Protein AF-A0A1Y0IIM7-F1 (afdb_monomer_lite)

Sequence (144 aa):
MKHLLRVPLPIYVLLLLAVLVTVSYFFMQTSASRALNEQLQDVLQKRELIEIANLALDDKTKDFLLHLPADVKVKSDLTTDQQGGLVVEGQEIIYLNTRIEDQTVHAYLIGERTTLWQRMIPDWKLFKLAIDHTVQLPDLLKDK

Secondary structure (DSSP, 8-state):
--------HHHHHHHHHHHHHHHHHHHHHHHHHHHHHHHHHHHHHH--HHHHHHHBSSHHHHHHHHTS-TT--EEGGGPPPPEEEEEETTEEEEEEEEEETTEEEEEEEEEE-SSHHHHHS--EEEEEEESS----TTTTTTT-

Organism: NCBI:txid1903704

Radius of gyration: 19.69 Å; chains: 1; bounding box: 38×30×73 Å

Foldseek 3Di:
DDPPPPDDPVVVVVVVVVVVVVVLLVVQQVLQLVQCQVQVVVCLQVVDLVVLVQQEPDPVSSVVSNPADNPKHWPSVAKDTWDDWDDDPQKIKIWIWTDTPHAIKIWIWIFGRPDPVCVSHTPTDTRHIYRDPPDDPVVSVVVD

pLDDT: mean 81.14, std 10.58, range [43.41, 92.31]

Structure (mmCIF, N/CA/C/O backbone):
data_AF-A0A1Y0IIM7-F1
#
_entry.id   AF-A0A1Y0IIM7-F1
#
loop_
_atom_site.group_PDB
_atom_site.id
_atom_site.type_symbol
_atom_site.label_atom_id
_atom_site.label_alt_id
_atom_site.label_comp_id
_atom_site.label_asym_id
_atom_site.label_entity_id
_atom_site.label_seq_id
_atom_site.pdbx_PDB_ins_code
_atom_site.Cartn_x
_atom_site.Cartn_y
_atom_site.Cartn_z
_atom_site.occupancy
_atom_site.B_iso_or_equiv
_atom_site.auth_seq_id
_atom_site.auth_comp_id
_atom_site.auth_asym_id
_atom_site.auth_atom_id
_atom_site.pdbx_PDB_model_num
ATOM 1 N N . MET A 1 1 ? 8.618 -12.736 -56.078 1.00 43.41 1 MET A N 1
ATOM 2 C CA . MET A 1 1 ? 9.836 -12.513 -55.266 1.00 43.41 1 MET A CA 1
ATOM 3 C C . MET A 1 1 ? 9.409 -11.887 -53.949 1.00 43.41 1 MET A C 1
ATOM 5 O O . MET A 1 1 ? 8.850 -10.800 -53.967 1.00 43.41 1 MET A O 1
ATOM 9 N N . LYS A 1 2 ? 9.554 -12.596 -52.823 1.00 47.66 2 LYS A N 1
ATOM 10 C CA . LYS A 1 2 ? 9.222 -12.045 -51.502 1.00 47.66 2 LYS A CA 1
ATOM 11 C C . LYS A 1 2 ? 10.364 -11.115 -51.096 1.00 47.66 2 LYS A C 1
ATOM 13 O O . LYS A 1 2 ? 11.435 -11.597 -50.739 1.00 47.66 2 LYS A O 1
ATOM 18 N N . HIS A 1 3 ? 10.158 -9.804 -51.196 1.00 50.66 3 HIS A N 1
ATOM 19 C CA . HIS A 1 3 ? 11.030 -8.833 -50.544 1.00 50.66 3 HIS A CA 1
ATOM 20 C C . HIS A 1 3 ? 10.870 -9.028 -49.034 1.00 50.66 3 HIS A C 1
ATOM 22 O O . HIS A 1 3 ? 9.966 -8.467 -48.422 1.00 50.66 3 HIS A O 1
ATOM 28 N N . LEU A 1 4 ? 11.700 -9.889 -48.436 1.00 58.66 4 LEU A N 1
ATOM 29 C CA . LEU A 1 4 ? 11.882 -9.874 -46.991 1.00 58.66 4 LEU A CA 1
ATOM 30 C C . LEU A 1 4 ? 12.422 -8.484 -46.652 1.00 58.66 4 LEU A C 1
ATOM 32 O O . LEU A 1 4 ? 13.564 -8.171 -46.993 1.00 58.66 4 LEU A O 1
ATOM 36 N N . LEU A 1 5 ? 11.596 -7.649 -46.020 1.00 60.38 5 LEU A N 1
ATOM 37 C CA . LEU A 1 5 ? 12.064 -6.440 -45.357 1.00 60.38 5 LEU A CA 1
ATOM 38 C C . LEU A 1 5 ? 13.175 -6.866 -44.387 1.00 60.38 5 LEU A C 1
ATOM 40 O O . LEU A 1 5 ? 12.905 -7.454 -43.341 1.00 60.38 5 LEU A O 1
ATOM 44 N N . ARG A 1 6 ? 14.436 -6.605 -44.745 1.00 70.75 6 ARG A N 1
ATOM 45 C CA . ARG A 1 6 ? 15.540 -6.662 -43.788 1.00 70.75 6 ARG A CA 1
ATOM 46 C C . ARG A 1 6 ? 15.345 -5.484 -42.853 1.00 70.75 6 ARG A C 1
ATOM 48 O O . ARG A 1 6 ? 15.703 -4.357 -43.180 1.00 70.75 6 ARG A O 1
ATOM 55 N N . VAL A 1 7 ? 14.725 -5.755 -41.715 1.00 70.38 7 VAL A N 1
ATOM 56 C CA . VAL A 1 7 ? 14.644 -4.799 -40.620 1.00 70.38 7 VAL A CA 1
ATOM 57 C C . VAL A 1 7 ? 16.086 -4.507 -40.179 1.00 70.38 7 VAL A C 1
ATOM 59 O O . VAL A 1 7 ? 16.833 -5.445 -39.893 1.00 70.38 7 VAL A O 1
ATOM 62 N N . PRO A 1 8 ? 16.548 -3.249 -40.203 1.00 78.19 8 PRO A N 1
ATOM 63 C CA . PRO A 1 8 ? 17.906 -2.925 -39.795 1.00 78.19 8 PRO A CA 1
ATOM 64 C C . PRO A 1 8 ? 18.116 -3.268 -38.312 1.00 78.19 8 PRO A C 1
ATOM 66 O O . PRO A 1 8 ? 17.234 -3.035 -37.488 1.00 78.19 8 PRO A O 1
ATOM 69 N N . LEU A 1 9 ? 19.303 -3.787 -37.972 1.00 79.25 9 LEU A N 1
ATOM 70 C CA . LEU A 1 9 ? 19.748 -4.084 -36.599 1.00 79.25 9 LEU A CA 1
ATOM 71 C C . LEU A 1 9 ? 19.315 -3.037 -35.544 1.00 79.25 9 LEU A C 1
ATOM 73 O O . LEU A 1 9 ? 18.804 -3.451 -34.504 1.00 79.25 9 LEU A O 1
ATOM 77 N N . PRO A 1 10 ? 19.425 -1.709 -35.782 1.00 84.88 10 PRO A N 1
ATOM 78 C CA . PRO A 1 10 ? 18.950 -0.702 -34.829 1.00 84.88 10 PRO A CA 1
ATOM 79 C C . PRO A 1 10 ? 17.460 -0.804 -34.476 1.00 84.88 10 PRO A C 1
ATOM 81 O O . PRO A 1 10 ? 17.097 -0.517 -33.341 1.00 84.88 10 PRO A O 1
ATOM 84 N N . ILE A 1 11 ? 16.591 -1.252 -35.389 1.00 85.69 11 ILE A N 1
ATOM 85 C CA . ILE A 1 11 ? 15.164 -1.440 -35.082 1.00 85.69 11 ILE A CA 1
ATOM 86 C C . ILE A 1 11 ? 14.971 -2.617 -34.122 1.00 85.69 11 ILE A C 1
ATOM 88 O O . ILE A 1 11 ? 14.178 -2.508 -33.193 1.00 85.69 11 ILE A O 1
ATOM 92 N N . TYR A 1 12 ? 15.726 -3.708 -34.274 1.00 85.88 12 TYR A N 1
ATOM 93 C CA . TYR A 1 12 ? 15.684 -4.813 -33.309 1.00 85.88 12 TYR A CA 1
ATOM 94 C C . TYR A 1 12 ? 16.154 -4.380 -31.916 1.00 85.88 12 TYR A C 1
ATOM 96 O O . TYR A 1 12 ? 15.545 -4.768 -30.923 1.00 85.88 12 TYR A O 1
ATOM 104 N N . VAL A 1 13 ? 17.191 -3.540 -31.838 1.00 88.12 13 VAL A N 1
ATOM 105 C CA . VAL A 1 13 ? 17.674 -2.981 -30.565 1.00 88.12 13 VAL A CA 1
ATOM 106 C C . VAL A 1 13 ? 16.616 -2.080 -29.921 1.00 88.12 13 VAL A C 1
ATOM 108 O O . VAL A 1 13 ? 16.350 -2.214 -28.731 1.00 88.12 13 VAL A O 1
ATOM 111 N N . LEU A 1 14 ? 15.965 -1.208 -30.696 1.00 90.69 14 LEU A N 1
ATOM 112 C CA . LEU A 1 14 ? 14.885 -0.352 -30.192 1.00 90.69 14 LEU A CA 1
ATOM 113 C C . LEU A 1 14 ? 13.677 -1.161 -29.707 1.00 90.69 14 LEU A C 1
ATOM 115 O O . LEU A 1 14 ? 13.134 -0.861 -28.647 1.00 90.69 14 LEU A O 1
ATOM 119 N N . LEU A 1 15 ? 13.282 -2.205 -30.440 1.00 90.38 15 LEU A N 1
ATOM 120 C CA . LEU A 1 15 ? 12.202 -3.102 -30.023 1.00 90.38 15 LEU A CA 1
ATOM 121 C C . LEU A 1 15 ? 12.552 -3.832 -28.723 1.00 90.38 15 LEU A C 1
ATOM 123 O O . LEU A 1 15 ? 11.719 -3.902 -27.825 1.00 90.38 15 LEU A O 1
ATOM 127 N N . LEU A 1 16 ? 13.788 -4.321 -28.588 1.00 90.69 16 LEU A N 1
ATOM 128 C CA . LEU A 1 16 ? 14.259 -4.952 -27.356 1.00 90.69 16 LEU A CA 1
ATOM 129 C C . LEU A 1 16 ? 14.199 -3.977 -26.169 1.00 90.69 16 LEU A C 1
ATOM 131 O O . LEU A 1 16 ? 13.697 -4.333 -25.107 1.00 90.69 16 LEU A O 1
ATOM 135 N N . LEU A 1 17 ? 14.663 -2.738 -26.353 1.00 91.31 17 LEU A N 1
ATOM 136 C CA . LEU A 1 17 ? 14.606 -1.705 -25.315 1.00 91.31 17 LEU A CA 1
ATOM 137 C C . LEU A 1 17 ? 13.164 -1.365 -24.928 1.00 91.31 17 LEU A C 1
ATOM 139 O O . LEU A 1 17 ? 12.862 -1.277 -23.741 1.00 91.31 17 LEU A O 1
ATOM 143 N N . ALA A 1 18 ? 12.262 -1.234 -25.902 1.00 90.06 18 ALA A N 1
ATOM 144 C CA . ALA A 1 18 ? 10.848 -0.989 -25.634 1.00 90.06 18 ALA A CA 1
ATOM 145 C C . ALA A 1 18 ? 10.219 -2.132 -24.817 1.00 90.06 18 ALA A C 1
ATOM 147 O O . ALA A 1 18 ? 9.492 -1.877 -23.853 1.00 90.06 18 ALA A O 1
ATOM 148 N N . VAL A 1 19 ? 10.549 -3.387 -25.145 1.00 90.88 19 VAL A N 1
ATOM 149 C CA . VAL A 1 19 ? 10.107 -4.559 -24.375 1.00 90.88 19 VAL A CA 1
ATOM 150 C C . VAL A 1 19 ? 10.661 -4.513 -22.949 1.00 90.88 19 VAL A C 1
ATOM 152 O O . VAL A 1 19 ? 9.899 -4.694 -22.005 1.00 90.88 19 VAL A O 1
ATOM 155 N N . LEU A 1 20 ? 11.948 -4.208 -22.765 1.00 89.25 20 LEU A N 1
ATOM 156 C CA . LEU A 1 20 ? 12.569 -4.123 -21.438 1.00 89.25 20 LEU A CA 1
ATOM 157 C C . LEU A 1 20 ? 11.958 -3.021 -20.564 1.00 89.25 20 LEU A C 1
ATOM 159 O O . LEU A 1 20 ? 11.708 -3.258 -19.382 1.00 89.25 20 LEU A O 1
ATOM 163 N N . VAL A 1 21 ? 11.678 -1.844 -21.132 1.00 85.50 21 VAL A N 1
ATOM 164 C CA . VAL A 1 21 ? 11.000 -0.745 -20.423 1.00 85.50 21 VAL A CA 1
ATOM 165 C C . VAL A 1 21 ? 9.589 -1.166 -20.017 1.00 85.50 21 VAL A C 1
ATOM 167 O O . VAL A 1 21 ? 9.208 -0.987 -18.863 1.00 85.50 21 VAL A O 1
ATOM 170 N N . THR A 1 22 ? 8.843 -1.791 -20.932 1.00 84.06 22 THR A N 1
ATOM 171 C CA . THR A 1 22 ? 7.477 -2.266 -20.661 1.00 84.06 22 THR A CA 1
ATOM 172 C C . THR A 1 22 ? 7.463 -3.310 -19.544 1.00 84.06 22 THR A C 1
ATOM 174 O O . THR A 1 22 ? 6.697 -3.185 -18.594 1.00 84.06 22 THR A O 1
ATOM 177 N N . VAL A 1 23 ? 8.343 -4.313 -19.608 1.00 85.38 23 VAL A N 1
ATOM 178 C CA . VAL A 1 23 ? 8.444 -5.362 -18.580 1.00 85.38 23 VAL A CA 1
ATOM 179 C C . VAL A 1 23 ? 8.843 -4.775 -17.228 1.00 85.38 23 VAL A C 1
ATOM 181 O O . VAL A 1 23 ? 8.244 -5.127 -16.216 1.00 85.38 23 VAL A O 1
ATOM 184 N N . SER A 1 24 ? 9.813 -3.857 -17.205 1.00 78.75 24 SER A N 1
ATOM 185 C CA . SER A 1 24 ? 10.241 -3.186 -15.971 1.00 78.75 24 SER A CA 1
ATOM 186 C C . SER A 1 24 ? 9.098 -2.398 -15.332 1.00 78.75 24 SER A C 1
ATOM 188 O O . SER A 1 24 ? 8.881 -2.502 -14.128 1.00 78.75 24 SER A O 1
ATOM 190 N N . TYR A 1 25 ? 8.329 -1.665 -16.142 1.00 76.56 25 TYR A N 1
ATOM 191 C CA . TYR A 1 25 ? 7.163 -0.916 -15.678 1.00 76.56 25 TYR A CA 1
ATOM 192 C C . TYR A 1 25 ? 6.105 -1.839 -15.055 1.00 76.56 25 TYR A C 1
ATOM 194 O O . TYR A 1 25 ? 5.710 -1.635 -13.908 1.00 76.56 25 TYR A O 1
ATOM 202 N N . PHE A 1 26 ? 5.724 -2.915 -15.756 1.00 77.94 26 PHE A N 1
ATOM 203 C CA . PHE A 1 26 ? 4.782 -3.909 -15.230 1.00 77.94 26 PHE A CA 1
ATOM 204 C C . PHE A 1 26 ? 5.288 -4.569 -13.940 1.00 77.94 26 PHE A C 1
ATOM 206 O O . PHE A 1 26 ? 4.521 -4.778 -13.000 1.00 77.94 26 PHE A O 1
ATOM 213 N N . PHE A 1 27 ? 6.582 -4.884 -13.859 1.00 78.06 27 PHE A N 1
ATOM 214 C CA . PHE A 1 27 ? 7.164 -5.480 -12.658 1.00 78.06 27 PHE A CA 1
ATOM 215 C C . PHE A 1 27 ? 7.073 -4.538 -11.447 1.00 78.06 27 PHE A C 1
ATOM 217 O O . PHE A 1 27 ? 6.652 -4.960 -10.372 1.00 78.06 27 PHE A O 1
ATOM 224 N N . MET A 1 28 ? 7.398 -3.253 -11.619 1.00 71.50 28 MET A N 1
ATOM 225 C CA . MET A 1 28 ? 7.290 -2.259 -10.541 1.00 71.50 28 MET A CA 1
ATOM 226 C C . MET A 1 28 ? 5.838 -2.042 -10.091 1.00 71.50 28 MET A C 1
ATOM 228 O O . MET A 1 28 ? 5.561 -1.945 -8.899 1.00 71.50 28 MET A O 1
ATOM 232 N N . GLN A 1 29 ? 4.897 -2.013 -11.032 1.00 71.12 29 GLN A N 1
ATOM 233 C CA . GLN A 1 29 ? 3.478 -1.820 -10.734 1.00 71.12 29 GLN A CA 1
ATOM 234 C C . GLN A 1 29 ? 2.869 -3.015 -9.983 1.00 71.12 29 GLN A C 1
ATOM 236 O O . GLN A 1 29 ? 2.094 -2.854 -9.033 1.00 71.12 29 GLN A O 1
ATOM 241 N N . THR A 1 30 ? 3.243 -4.231 -10.386 1.00 77.75 30 THR A N 1
ATOM 242 C CA . THR A 1 30 ? 2.782 -5.453 -9.717 1.00 77.75 30 THR A CA 1
ATOM 243 C C . THR A 1 30 ? 3.394 -5.628 -8.331 1.00 77.75 30 THR A C 1
ATOM 245 O O . THR A 1 30 ? 2.712 -6.158 -7.454 1.00 77.75 30 THR A O 1
ATOM 248 N N . SER A 1 31 ? 4.624 -5.154 -8.086 1.00 84.25 31 SER A N 1
ATOM 249 C CA . SER A 1 31 ? 5.256 -5.275 -6.765 1.00 84.25 31 SER A CA 1
ATOM 250 C C . SER A 1 31 ? 4.540 -4.445 -5.698 1.00 84.25 31 SER A C 1
ATOM 252 O O . SER A 1 31 ? 4.256 -4.968 -4.622 1.00 84.25 31 SER A O 1
ATOM 254 N N . ALA A 1 32 ? 4.171 -3.199 -6.008 1.00 85.06 32 ALA A N 1
ATOM 255 C CA . ALA A 1 32 ? 3.422 -2.327 -5.103 1.00 85.06 32 ALA A CA 1
ATOM 256 C C . ALA A 1 32 ? 2.038 -2.898 -4.769 1.00 85.06 32 ALA A C 1
ATOM 258 O O . ALA A 1 32 ? 1.674 -3.032 -3.602 1.00 85.06 32 ALA A O 1
ATOM 259 N N . SER A 1 33 ? 1.292 -3.304 -5.799 1.00 86.56 33 SER A N 1
ATOM 260 C CA . SER A 1 33 ? -0.047 -3.880 -5.632 1.00 86.56 33 SER A CA 1
ATOM 261 C C . SER A 1 33 ? -0.005 -5.172 -4.816 1.00 86.56 33 SER A C 1
ATOM 263 O O . SER A 1 33 ? -0.838 -5.392 -3.940 1.00 86.56 33 SER A O 1
ATOM 265 N N . ARG A 1 34 ? 0.993 -6.027 -5.067 1.00 86.62 34 ARG A N 1
ATOM 266 C CA . ARG A 1 34 ? 1.201 -7.259 -4.305 1.00 86.62 34 ARG A CA 1
ATOM 267 C C . ARG A 1 34 ? 1.525 -6.972 -2.841 1.00 86.62 34 ARG A C 1
ATOM 269 O O . ARG A 1 34 ? 0.881 -7.553 -1.974 1.00 86.62 34 ARG A O 1
ATOM 276 N N . ALA A 1 35 ? 2.464 -6.064 -2.581 1.00 89.81 35 ALA A N 1
ATOM 277 C CA . ALA A 1 35 ? 2.854 -5.680 -1.229 1.00 89.81 35 ALA A CA 1
ATOM 278 C C . ALA A 1 35 ? 1.675 -5.098 -0.436 1.00 89.81 35 ALA A C 1
ATOM 280 O O . ALA A 1 35 ? 1.476 -5.483 0.715 1.00 89.81 35 ALA A O 1
ATOM 281 N N . LEU A 1 36 ? 0.860 -4.238 -1.064 1.00 90.62 36 LEU A N 1
ATOM 282 C CA . LEU A 1 36 ? -0.378 -3.726 -0.475 1.00 90.62 36 LEU A CA 1
ATOM 283 C C . LEU A 1 36 ? -1.312 -4.865 -0.073 1.00 90.62 36 LEU A C 1
ATOM 285 O O . LEU A 1 36 ? -1.748 -4.917 1.071 1.00 90.62 36 LEU A O 1
ATOM 289 N N . ASN A 1 37 ? -1.616 -5.772 -1.001 1.00 88.56 37 ASN A N 1
ATOM 290 C CA . ASN A 1 37 ? -2.578 -6.843 -0.755 1.00 88.56 37 ASN A CA 1
ATOM 291 C C . ASN A 1 37 ? -2.101 -7.799 0.345 1.00 88.56 37 ASN A C 1
ATOM 293 O O . ASN A 1 37 ? -2.892 -8.166 1.207 1.00 88.56 37 ASN A O 1
ATOM 297 N N . GLU A 1 38 ? -0.823 -8.187 0.332 1.00 89.25 38 GLU A N 1
ATOM 298 C CA . GLU A 1 38 ? -0.245 -9.077 1.345 1.00 89.25 38 GLU A CA 1
ATOM 299 C C . GLU A 1 38 ? -0.273 -8.427 2.739 1.00 89.25 38 GLU A C 1
ATOM 301 O O . GLU A 1 38 ? -0.769 -9.037 3.684 1.00 89.25 38 GLU A O 1
ATOM 306 N N . GLN A 1 39 ? 0.177 -7.173 2.863 1.00 92.31 39 GLN A N 1
ATOM 307 C CA . GLN A 1 39 ? 0.215 -6.466 4.151 1.00 92.31 39 GLN A CA 1
ATOM 308 C C . GLN A 1 39 ? -1.179 -6.123 4.671 1.00 92.31 39 GLN A C 1
ATOM 310 O O . GLN A 1 39 ? -1.468 -6.322 5.845 1.00 92.31 39 GLN A O 1
ATOM 315 N N . LEU A 1 40 ? -2.069 -5.642 3.804 1.00 90.12 40 LEU A N 1
ATOM 316 C CA . LEU A 1 40 ? -3.434 -5.311 4.197 1.00 90.12 40 LEU A CA 1
ATOM 317 C C . LEU A 1 40 ? -4.201 -6.563 4.633 1.00 90.12 40 LEU A C 1
ATOM 319 O O . LEU A 1 40 ? -4.915 -6.528 5.630 1.00 90.12 40 LEU A O 1
ATOM 323 N N . GLN A 1 41 ? -4.032 -7.684 3.927 1.00 89.44 41 GLN A N 1
ATOM 324 C CA . GLN A 1 41 ? -4.657 -8.943 4.321 1.00 89.44 41 GLN A CA 1
ATOM 325 C C . GLN A 1 41 ? -4.122 -9.443 5.672 1.00 89.44 41 GLN A C 1
ATOM 327 O O . GLN A 1 41 ? -4.919 -9.918 6.479 1.00 89.44 41 GLN A O 1
ATOM 332 N N . ASP A 1 42 ? -2.818 -9.313 5.932 1.00 90.06 42 ASP A N 1
ATOM 333 C CA . ASP A 1 42 ? -2.193 -9.681 7.211 1.00 90.06 42 ASP A CA 1
ATOM 334 C C . ASP A 1 42 ? -2.743 -8.840 8.378 1.00 90.06 42 ASP A C 1
ATOM 336 O O . ASP A 1 42 ? -3.218 -9.396 9.369 1.00 90.06 42 ASP A O 1
ATOM 340 N N . VAL A 1 43 ? -2.806 -7.513 8.219 1.00 89.50 43 VAL A N 1
ATOM 341 C CA . VAL A 1 43 ? -3.380 -6.582 9.213 1.00 89.50 43 VAL A CA 1
ATOM 342 C C . VAL A 1 43 ? -4.839 -6.930 9.521 1.00 89.50 43 VAL A C 1
ATOM 344 O O . VAL A 1 43 ? -5.243 -7.019 10.684 1.00 89.50 43 VAL A O 1
ATOM 347 N N . LEU A 1 44 ? -5.649 -7.153 8.481 1.00 87.19 44 LEU A N 1
ATOM 348 C CA . LEU A 1 44 ? -7.072 -7.475 8.632 1.00 87.19 44 LEU A CA 1
ATOM 349 C C . LEU A 1 44 ? -7.307 -8.852 9.266 1.00 87.19 44 LEU A C 1
ATOM 351 O O . LEU A 1 44 ? -8.331 -9.051 9.923 1.00 87.19 44 LEU A O 1
ATOM 355 N N . GLN A 1 45 ? -6.378 -9.796 9.087 1.00 87.06 45 GLN A N 1
ATOM 356 C CA . GLN A 1 45 ? -6.432 -11.113 9.724 1.00 87.06 45 GLN A CA 1
ATOM 357 C C . GLN A 1 45 ? -6.000 -11.062 11.190 1.00 87.06 45 GLN A C 1
ATOM 359 O O . GLN A 1 45 ? -6.663 -11.663 12.035 1.00 87.06 45 GLN A O 1
ATOM 364 N N . LYS A 1 46 ? -4.923 -10.334 11.506 1.00 86.50 46 LYS A N 1
ATOM 365 C CA . LYS A 1 46 ? -4.413 -10.189 12.877 1.00 86.50 46 LYS A CA 1
ATOM 366 C C . LYS A 1 46 ? -5.327 -9.348 13.764 1.00 86.50 46 LYS A C 1
ATOM 368 O O . LYS A 1 46 ? -5.431 -9.622 14.957 1.00 86.50 46 LYS A O 1
ATOM 373 N N . ARG A 1 47 ? -6.017 -8.355 13.187 1.00 80.88 47 ARG A N 1
ATOM 374 C CA . ARG A 1 47 ? -6.951 -7.447 13.886 1.00 80.88 47 ARG A CA 1
ATOM 375 C C . ARG A 1 47 ? -6.342 -6.757 15.104 1.00 80.88 47 ARG A C 1
ATOM 377 O O . ARG A 1 47 ? -7.030 -6.492 16.093 1.00 80.88 47 ARG A O 1
ATOM 384 N N . GLU A 1 48 ? -5.055 -6.444 15.044 1.00 86.25 48 GLU A N 1
ATOM 385 C CA . GLU A 1 48 ? -4.401 -5.716 16.120 1.00 86.25 48 GLU A CA 1
ATOM 386 C C . GLU A 1 48 ? -4.889 -4.262 16.131 1.00 86.25 48 GLU A C 1
ATOM 388 O O . GLU A 1 48 ? -4.645 -3.488 15.207 1.00 86.25 48 GLU A O 1
ATOM 393 N N . LEU A 1 49 ? -5.591 -3.878 17.204 1.00 84.12 49 LEU A N 1
ATOM 394 C CA . LEU A 1 49 ? -6.179 -2.542 17.379 1.00 84.12 49 LEU A CA 1
ATOM 395 C C . LEU A 1 49 ? -5.161 -1.413 17.184 1.00 84.12 49 LEU A C 1
ATOM 397 O O . LEU A 1 49 ? -5.491 -0.379 16.609 1.00 84.12 49 LEU A O 1
ATOM 401 N N . ILE A 1 50 ? -3.935 -1.612 17.675 1.00 87.12 50 ILE A N 1
ATOM 402 C CA . ILE A 1 50 ? -2.848 -0.633 17.574 1.00 87.12 50 ILE A CA 1
ATOM 403 C C . ILE A 1 50 ? -2.392 -0.498 16.120 1.00 87.12 50 ILE A C 1
ATOM 405 O O . ILE A 1 50 ? -2.209 0.615 15.639 1.00 87.12 50 ILE A O 1
ATOM 409 N N . GLU A 1 51 ? -2.248 -1.614 15.407 1.00 86.44 51 GLU A N 1
ATOM 410 C CA . GLU A 1 51 ? -1.823 -1.620 14.009 1.00 86.44 51 GLU A CA 1
ATOM 411 C C . GLU A 1 51 ? -2.872 -0.953 13.110 1.00 86.44 51 GLU A C 1
ATOM 413 O O . GLU A 1 51 ? -2.544 -0.057 12.335 1.00 86.44 51 GLU A O 1
ATOM 418 N N . ILE A 1 52 ? -4.154 -1.284 13.301 1.00 88.00 52 ILE A N 1
ATOM 419 C CA . ILE A 1 52 ? -5.266 -0.641 12.586 1.00 88.00 52 ILE A CA 1
ATOM 420 C C . ILE A 1 52 ? -5.330 0.860 12.896 1.00 88.00 52 ILE A C 1
ATOM 422 O O . ILE A 1 52 ? -5.501 1.662 11.981 1.00 88.00 52 ILE A O 1
ATOM 426 N N . ALA A 1 53 ? -5.166 1.259 14.162 1.00 85.81 53 ALA A N 1
ATOM 427 C CA . ALA A 1 53 ? -5.167 2.670 14.545 1.00 85.81 53 ALA A CA 1
ATOM 428 C C . ALA A 1 53 ? -3.977 3.442 13.953 1.00 85.81 53 ALA A C 1
ATOM 430 O O . ALA A 1 53 ? -4.135 4.597 13.574 1.00 85.81 53 ALA A O 1
ATOM 431 N N . ASN A 1 54 ? -2.807 2.809 13.844 1.00 88.19 54 ASN A N 1
ATOM 432 C CA . ASN A 1 54 ? -1.626 3.421 13.240 1.00 88.19 54 ASN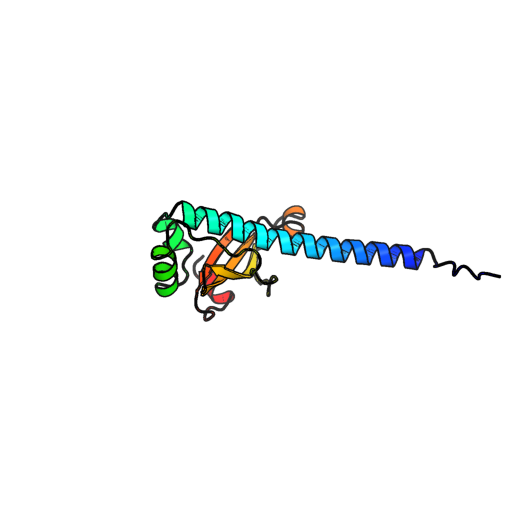 A CA 1
ATOM 433 C C . ASN A 1 54 ? -1.759 3.562 11.721 1.00 88.19 54 ASN A C 1
ATOM 435 O O . ASN A 1 54 ? -1.250 4.532 11.158 1.00 88.19 54 ASN A O 1
ATOM 439 N N . LEU A 1 55 ? -2.428 2.617 11.060 1.00 90.69 55 LEU A N 1
ATOM 440 C CA . LEU A 1 55 ? -2.647 2.641 9.615 1.00 90.69 55 LEU A CA 1
ATOM 441 C C . LEU A 1 55 ? -3.798 3.559 9.209 1.00 90.69 55 LEU A C 1
ATOM 443 O O . LEU A 1 55 ? -3.731 4.184 8.154 1.00 90.69 55 LEU A O 1
ATOM 447 N N . ALA A 1 56 ? -4.844 3.663 10.022 1.00 89.94 56 ALA A N 1
ATOM 448 C CA . ALA A 1 56 ? -5.953 4.559 9.748 1.00 89.94 56 ALA A CA 1
ATOM 449 C C . ALA A 1 56 ? -5.499 6.024 9.780 1.00 89.94 56 ALA A C 1
ATOM 451 O O . ALA A 1 56 ? -4.777 6.467 10.674 1.00 89.94 56 ALA A O 1
ATOM 452 N N . LEU A 1 57 ? -5.924 6.775 8.771 1.00 88.50 57 LEU A N 1
ATOM 453 C CA . LEU A 1 57 ? -5.604 8.189 8.636 1.00 88.50 57 LEU A CA 1
ATOM 454 C C . LEU A 1 57 ? -6.588 9.087 9.399 1.00 88.50 57 LEU A C 1
ATOM 456 O O . LEU A 1 57 ? -6.225 10.170 9.846 1.00 88.50 57 LEU A O 1
ATOM 460 N N . ASP A 1 58 ? -7.818 8.616 9.575 1.00 87.00 58 ASP A N 1
ATOM 461 C CA . ASP A 1 58 ? -8.884 9.290 10.304 1.00 87.00 58 ASP A CA 1
ATOM 462 C C . ASP A 1 58 ? -9.730 8.276 11.094 1.00 87.00 58 ASP A C 1
ATOM 464 O O . ASP A 1 58 ? -9.682 7.062 10.853 1.00 87.00 58 ASP A O 1
ATOM 468 N N . ASP A 1 59 ? -10.520 8.775 12.049 1.00 87.56 59 ASP A N 1
ATOM 469 C CA . ASP A 1 59 ? -11.387 7.939 12.889 1.00 87.56 59 ASP A CA 1
ATOM 470 C C . ASP A 1 59 ? -12.423 7.168 12.062 1.00 87.56 59 ASP A C 1
ATOM 472 O O . ASP A 1 59 ? -12.746 6.026 12.375 1.00 87.56 59 ASP A O 1
ATOM 476 N N . LYS A 1 60 ? -12.894 7.747 10.953 1.00 88.81 60 LYS A N 1
ATOM 477 C CA . LYS A 1 60 ? -13.877 7.119 10.061 1.00 88.81 60 LYS A CA 1
ATOM 478 C C . LYS A 1 60 ? -13.299 5.856 9.407 1.00 88.81 60 LYS A C 1
ATOM 480 O O . LYS A 1 60 ? -13.969 4.829 9.314 1.00 88.81 60 LYS A O 1
ATOM 485 N N . THR A 1 61 ? -12.044 5.923 8.978 1.00 90.25 61 THR A N 1
ATOM 486 C CA . THR A 1 61 ? -11.292 4.813 8.393 1.00 90.25 61 THR A CA 1
ATOM 487 C C . THR A 1 61 ? -10.973 3.771 9.447 1.00 90.25 61 THR A C 1
ATOM 489 O O . THR A 1 61 ? -11.134 2.579 9.197 1.00 90.25 61 THR A O 1
ATOM 492 N N . LYS A 1 62 ? -10.568 4.207 10.641 1.00 90.25 62 LYS A N 1
ATOM 493 C CA . LYS A 1 62 ? -10.334 3.314 11.775 1.00 90.25 62 LYS A CA 1
ATOM 494 C C . LYS A 1 62 ? -11.593 2.520 12.113 1.00 90.25 62 LYS A C 1
ATOM 496 O O . LYS A 1 62 ? -11.537 1.295 12.172 1.00 90.25 62 LYS A O 1
ATOM 501 N N . ASP A 1 63 ? -12.724 3.200 12.274 1.00 90.88 63 ASP A N 1
ATOM 502 C CA . ASP A 1 63 ? -14.004 2.568 12.576 1.00 90.88 63 ASP A CA 1
ATOM 503 C C . ASP A 1 63 ? -14.416 1.603 11.467 1.00 90.88 63 ASP A C 1
ATOM 505 O O . ASP A 1 63 ? -14.805 0.474 11.763 1.00 90.88 63 ASP A O 1
ATOM 509 N N . PHE A 1 64 ? -14.264 1.993 10.199 1.00 90.69 64 PHE A N 1
ATOM 510 C CA . PHE A 1 64 ? -14.504 1.098 9.071 1.00 90.69 64 PHE A CA 1
ATOM 511 C C . PHE A 1 64 ? -13.668 -0.185 9.178 1.00 90.69 64 PHE A C 1
ATOM 513 O O . PHE A 1 64 ? -14.238 -1.273 9.157 1.00 90.69 64 PHE A O 1
ATOM 520 N N . LEU A 1 65 ? -12.347 -0.072 9.360 1.00 89.56 65 LEU A N 1
ATOM 521 C CA . LEU A 1 65 ? -11.435 -1.218 9.437 1.00 89.56 65 LEU A CA 1
ATOM 522 C C . LEU A 1 65 ? -11.739 -2.139 10.630 1.00 89.56 65 LEU A C 1
ATOM 524 O O . LEU A 1 65 ? -11.649 -3.360 10.502 1.00 89.56 65 LEU A O 1
ATOM 528 N N . LEU A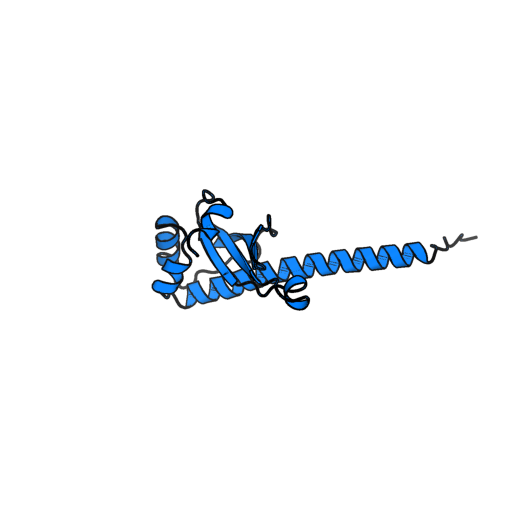 1 66 ? -12.134 -1.575 11.776 1.00 89.50 66 LEU A N 1
ATOM 529 C CA . LEU A 1 66 ? -12.474 -2.343 12.979 1.00 89.50 66 LEU A CA 1
ATOM 530 C C . LEU A 1 66 ? -13.796 -3.111 12.854 1.00 89.50 66 LEU A C 1
ATOM 532 O O . LEU A 1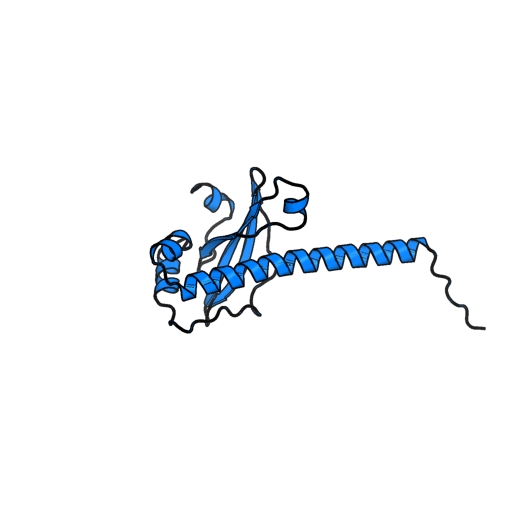 66 ? -13.927 -4.190 13.433 1.00 89.50 66 LEU A O 1
ATOM 536 N N . HIS A 1 67 ? -14.755 -2.586 12.089 1.00 89.50 67 HIS A N 1
ATOM 537 C CA . HIS A 1 67 ? -16.069 -3.206 11.894 1.00 89.50 67 HIS A CA 1
ATOM 538 C C . HIS A 1 67 ? -16.126 -4.182 10.711 1.00 89.50 67 HIS A C 1
ATOM 540 O O . HIS A 1 67 ? -17.176 -4.778 10.464 1.00 89.50 67 HIS A O 1
ATOM 546 N N . LEU A 1 68 ? -15.020 -4.387 9.988 1.00 87.19 68 LEU A N 1
ATOM 547 C CA . LEU A 1 68 ? -14.968 -5.379 8.915 1.00 87.19 68 LEU A CA 1
ATOM 548 C C . LEU A 1 68 ? -15.217 -6.796 9.456 1.00 87.19 68 LEU A C 1
ATOM 550 O O . LEU A 1 68 ? -14.727 -7.130 10.541 1.00 87.19 68 LEU A O 1
ATOM 554 N N . PRO A 1 69 ? -15.906 -7.669 8.705 1.00 84.44 69 PRO A N 1
ATOM 555 C CA . PRO A 1 69 ? -16.146 -9.053 9.106 1.00 84.44 69 PRO A CA 1
ATOM 556 C C . PRO A 1 69 ? -14.850 -9.883 9.082 1.00 84.44 69 PRO A C 1
ATOM 558 O O . PRO A 1 69 ? -13.914 -9.574 8.345 1.00 84.44 69 PRO A O 1
ATOM 561 N N . ALA A 1 70 ? -14.754 -10.915 9.929 1.00 77.06 70 ALA A N 1
ATOM 562 C CA . ALA A 1 70 ? -13.526 -11.704 10.134 1.00 77.06 70 ALA A CA 1
ATOM 563 C C . ALA A 1 70 ? -13.010 -12.408 8.867 1.00 77.06 70 ALA A C 1
ATOM 565 O O . ALA A 1 70 ? -11.817 -12.673 8.754 1.00 77.06 70 ALA A O 1
ATOM 566 N N . ASP A 1 71 ? -13.900 -12.679 7.919 1.00 81.50 71 ASP A N 1
ATOM 567 C CA . ASP A 1 71 ? -13.646 -13.329 6.638 1.00 81.50 71 ASP A CA 1
ATOM 568 C C . ASP A 1 71 ? -13.437 -12.345 5.476 1.00 81.50 71 ASP A C 1
ATOM 570 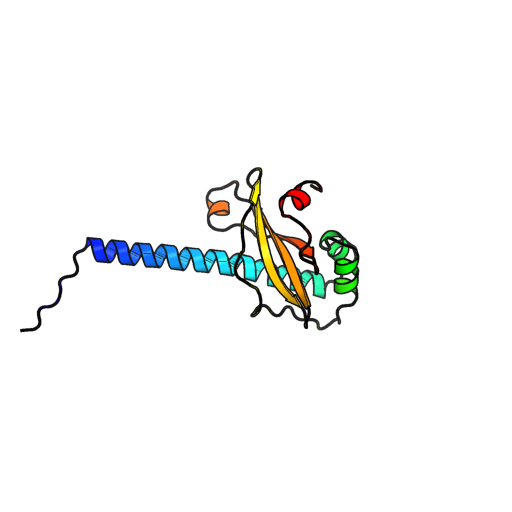O O . ASP A 1 71 ? -13.395 -12.770 4.317 1.00 81.50 71 ASP A O 1
ATOM 574 N N . VAL A 1 72 ? -13.262 -11.052 5.777 1.00 83.00 72 VAL A N 1
ATOM 575 C CA . VAL A 1 72 ? -13.041 -10.015 4.768 1.00 83.00 72 VAL A CA 1
ATOM 576 C C . VAL A 1 72 ? -11.849 -10.347 3.869 1.00 83.00 72 VAL A C 1
ATOM 578 O O . VAL A 1 72 ? -10.758 -10.723 4.319 1.00 83.00 72 VAL A O 1
ATOM 581 N N . LYS A 1 73 ? -12.062 -10.168 2.566 1.00 78.69 73 LYS A N 1
ATOM 582 C CA . LYS A 1 73 ? -11.021 -10.306 1.548 1.00 78.69 73 LYS A CA 1
ATOM 583 C C . LYS A 1 73 ? -10.764 -8.972 0.875 1.00 78.69 73 LYS A C 1
ATOM 585 O O . LYS A 1 73 ? -11.692 -8.272 0.470 1.00 78.69 73 LYS A O 1
ATOM 590 N N . VAL A 1 74 ? -9.486 -8.659 0.701 1.00 81.19 74 VAL A N 1
ATOM 591 C CA . VAL A 1 74 ? -9.065 -7.563 -0.172 1.00 81.19 74 VAL A CA 1
ATOM 592 C C . VAL A 1 74 ? -9.297 -8.000 -1.620 1.00 81.19 74 VAL A C 1
ATOM 594 O O . VAL A 1 74 ? -8.786 -9.039 -2.045 1.00 81.19 74 VAL A O 1
ATOM 597 N N . LYS A 1 75 ? -10.080 -7.231 -2.387 1.00 80.81 75 LYS A N 1
ATOM 598 C CA . LYS A 1 75 ? -10.322 -7.487 -3.816 1.00 80.81 75 LYS A CA 1
ATOM 599 C C . LYS A 1 75 ? -9.127 -6.975 -4.619 1.00 80.81 75 LYS A C 1
ATOM 601 O O . LYS A 1 75 ? -9.138 -5.872 -5.163 1.00 80.81 75 LYS A O 1
ATOM 606 N N . SER A 1 76 ? -8.063 -7.774 -4.613 1.00 70.56 76 SER A N 1
ATOM 607 C CA . SER A 1 76 ? -6.760 -7.471 -5.215 1.00 70.56 76 SER A CA 1
ATOM 608 C C . SER A 1 76 ? -6.815 -7.190 -6.719 1.00 70.56 76 SER A C 1
ATOM 610 O O . SER A 1 76 ? -5.958 -6.481 -7.241 1.00 70.56 76 SER A O 1
ATOM 612 N N . ASP A 1 77 ? -7.831 -7.716 -7.400 1.00 67.81 77 ASP A N 1
ATOM 613 C CA . ASP A 1 77 ? -8.163 -7.497 -8.808 1.00 67.81 77 ASP A CA 1
ATOM 614 C C . ASP A 1 77 ? -8.737 -6.100 -9.098 1.00 67.81 77 ASP A C 1
ATOM 616 O O . ASP A 1 77 ? -8.796 -5.686 -10.254 1.00 67.81 77 ASP A O 1
ATOM 620 N N . LEU A 1 78 ? -9.128 -5.361 -8.057 1.00 74.00 78 LEU A N 1
ATOM 621 C CA . LEU A 1 78 ? -9.652 -3.996 -8.140 1.00 74.00 78 LEU A CA 1
ATOM 622 C C . LEU A 1 78 ? -8.675 -2.955 -7.581 1.00 74.00 78 LEU A C 1
ATOM 624 O O . LEU A 1 78 ? -9.062 -1.803 -7.365 1.00 74.00 78 LEU A O 1
ATOM 628 N N . THR A 1 79 ? -7.418 -3.343 -7.350 1.00 77.75 79 THR A N 1
ATOM 629 C CA . THR A 1 79 ? -6.365 -2.398 -6.987 1.00 77.75 79 THR A CA 1
ATOM 630 C C . THR A 1 79 ? -5.942 -1.605 -8.225 1.00 77.75 79 THR A C 1
ATOM 632 O O . THR A 1 79 ? -5.550 -2.186 -9.236 1.00 77.75 79 THR A O 1
ATOM 635 N N . THR A 1 80 ? -6.059 -0.277 -8.174 1.00 75.69 80 THR A N 1
ATOM 636 C CA . THR A 1 80 ? -5.729 0.602 -9.301 1.00 75.69 80 THR A CA 1
ATOM 637 C C . THR A 1 80 ? -4.228 0.718 -9.506 1.00 75.69 80 THR A C 1
ATOM 639 O O . THR A 1 80 ? -3.442 0.531 -8.580 1.00 75.69 80 THR A O 1
ATOM 642 N N . ASP A 1 81 ? -3.850 1.159 -10.701 1.00 65.56 81 ASP A N 1
ATOM 643 C CA . ASP A 1 81 ? -2.484 1.550 -11.027 1.00 65.56 81 ASP A CA 1
ATOM 644 C C . ASP A 1 81 ? -1.943 2.593 -10.041 1.00 65.56 81 ASP A C 1
ATOM 646 O O . ASP A 1 81 ? -2.690 3.426 -9.515 1.00 65.56 81 ASP A O 1
ATOM 650 N N . GLN A 1 82 ? -0.628 2.551 -9.825 1.00 68.25 82 GLN A N 1
ATOM 651 C CA . GLN A 1 82 ? 0.099 3.528 -9.024 1.00 68.25 82 GLN A CA 1
ATOM 652 C C . GLN A 1 82 ? -0.163 4.941 -9.554 1.00 68.25 82 GLN A C 1
ATOM 654 O O . GLN A 1 82 ? 0.190 5.248 -10.695 1.00 68.25 82 GLN A O 1
ATOM 659 N N . GLN A 1 83 ? -0.748 5.812 -8.726 1.00 65.25 83 GLN A N 1
ATOM 660 C CA . GLN A 1 83 ? -0.947 7.215 -9.089 1.00 65.25 83 GLN A CA 1
ATOM 661 C C . GLN A 1 83 ? -0.025 8.104 -8.266 1.00 65.25 83 GLN A C 1
ATOM 663 O O . GLN A 1 83 ? -0.054 8.105 -7.037 1.00 65.25 83 GLN A O 1
ATOM 668 N N . GLY A 1 84 ? 0.790 8.883 -8.972 1.00 62.62 84 GLY A N 1
ATOM 669 C CA . GLY A 1 84 ? 1.749 9.778 -8.346 1.00 62.62 84 GLY A CA 1
ATOM 670 C C . GLY A 1 84 ? 2.889 9.054 -7.621 1.00 62.62 84 GLY A C 1
ATOM 671 O O . GLY A 1 84 ? 3.018 7.828 -7.613 1.00 62.62 84 GLY A O 1
ATOM 672 N N . GLY A 1 85 ? 3.766 9.869 -7.054 1.00 69.31 85 GLY A N 1
ATOM 673 C CA . GLY A 1 85 ? 4.954 9.441 -6.335 1.00 69.31 85 GLY A CA 1
ATOM 674 C C . GLY A 1 85 ? 5.636 10.678 -5.783 1.00 69.31 85 GLY A C 1
ATOM 675 O O . GLY A 1 85 ? 6.107 11.511 -6.558 1.00 69.31 85 GLY A O 1
ATOM 676 N N . LEU A 1 86 ? 5.634 10.845 -4.464 1.00 76.31 86 LEU A N 1
ATOM 677 C CA . LEU A 1 86 ? 6.363 11.932 -3.823 1.00 76.31 86 LEU A CA 1
ATOM 678 C C . LEU A 1 86 ? 7.653 11.364 -3.243 1.00 76.31 86 LEU A C 1
ATOM 680 O O . LEU A 1 86 ? 7.611 10.516 -2.354 1.00 76.31 86 LEU A O 1
ATOM 684 N N . VAL A 1 87 ? 8.792 11.827 -3.759 1.00 78.94 87 VAL A N 1
ATOM 685 C CA . VAL A 1 87 ? 10.107 11.435 -3.249 1.00 78.94 87 VAL A CA 1
ATOM 686 C C . VAL A 1 87 ? 10.595 12.488 -2.261 1.00 78.94 87 VAL A C 1
ATOM 688 O O . VAL A 1 87 ? 10.849 13.626 -2.652 1.00 78.94 87 VAL A O 1
ATOM 691 N N . VAL A 1 88 ? 10.750 12.108 -0.994 1.00 77.50 88 VAL A N 1
ATOM 692 C CA . VAL A 1 88 ? 11.267 12.969 0.080 1.00 77.50 88 VAL A CA 1
ATOM 693 C C . VAL A 1 88 ? 12.356 12.220 0.829 1.00 77.50 88 VAL A C 1
ATOM 695 O O . VAL A 1 88 ? 12.161 11.079 1.233 1.00 77.50 88 VAL A O 1
ATOM 698 N N . GLU A 1 89 ? 13.527 12.845 0.962 1.00 80.75 89 GLU A N 1
ATOM 699 C CA . GLU A 1 89 ? 14.654 12.328 1.760 1.00 80.75 89 GLU A CA 1
ATOM 700 C C . GLU A 1 89 ? 15.054 10.869 1.451 1.00 80.75 89 GLU A C 1
ATOM 702 O O . GLU A 1 89 ? 15.467 10.108 2.320 1.00 80.75 89 GLU A O 1
ATOM 707 N N . GLY A 1 90 ? 14.951 10.457 0.183 1.00 80.25 90 GLY A N 1
ATOM 708 C CA . GLY A 1 90 ? 15.305 9.096 -0.230 1.00 80.25 90 GLY A CA 1
ATOM 709 C C . GLY A 1 90 ? 14.230 8.047 0.062 1.00 80.25 90 GLY A C 1
ATOM 710 O O . GLY A 1 90 ? 14.509 6.857 -0.064 1.00 80.25 90 GLY A O 1
ATOM 711 N N . GLN A 1 91 ? 13.013 8.467 0.396 1.00 84.88 91 GLN A N 1
ATOM 712 C CA . GLN A 1 91 ? 11.815 7.636 0.433 1.00 84.88 91 GLN A CA 1
ATOM 713 C C . GLN A 1 91 ? 10.840 8.088 -0.645 1.00 84.88 91 GLN A C 1
ATOM 715 O O . GLN A 1 91 ? 10.788 9.264 -0.987 1.00 84.88 91 GLN A O 1
ATOM 720 N N . GLU A 1 92 ? 10.070 7.157 -1.181 1.00 86.69 92 GLU A N 1
ATOM 721 C CA . GLU A 1 92 ? 9.000 7.423 -2.129 1.00 86.69 92 GLU A CA 1
ATOM 722 C C . GLU A 1 92 ? 7.678 6.983 -1.527 1.00 86.69 92 GLU A C 1
ATOM 724 O O . GLU A 1 92 ? 7.542 5.843 -1.089 1.00 86.69 92 GLU A O 1
ATOM 729 N N . ILE A 1 93 ? 6.711 7.894 -1.515 1.00 86.44 93 ILE A N 1
ATOM 730 C CA . ILE A 1 93 ? 5.336 7.580 -1.154 1.00 86.44 93 ILE A CA 1
ATOM 731 C C . ILE A 1 93 ? 4.528 7.501 -2.431 1.00 86.44 93 ILE A C 1
ATOM 733 O O . ILE A 1 93 ? 4.525 8.439 -3.232 1.00 86.44 93 ILE A O 1
ATOM 737 N N . ILE A 1 94 ? 3.829 6.390 -2.592 1.00 86.19 94 ILE A N 1
ATOM 738 C CA . ILE A 1 94 ? 2.940 6.142 -3.715 1.00 86.19 94 ILE A CA 1
ATOM 739 C C . ILE A 1 94 ? 1.525 5.940 -3.209 1.00 86.19 94 ILE A C 1
ATOM 741 O O . ILE A 1 94 ? 1.300 5.586 -2.050 1.00 86.19 94 ILE A O 1
ATOM 745 N N . TYR A 1 95 ? 0.577 6.147 -4.106 1.00 85.62 95 TYR A N 1
ATOM 746 C CA . TYR A 1 95 ? -0.831 5.999 -3.813 1.00 85.62 95 TYR A CA 1
ATOM 747 C C . TYR A 1 95 ? -1.454 4.944 -4.726 1.00 85.62 95 TYR A C 1
ATOM 749 O O . TYR A 1 95 ? -1.187 4.894 -5.932 1.00 85.62 95 TYR A O 1
ATOM 757 N N . LEU A 1 96 ? -2.288 4.104 -4.121 1.00 87.81 96 LEU A N 1
ATOM 758 C CA . LEU A 1 96 ? -3.082 3.068 -4.765 1.00 87.81 96 LEU A CA 1
ATOM 759 C C . LEU A 1 96 ? -4.501 3.125 -4.208 1.00 87.81 96 LEU A C 1
ATOM 761 O O . LEU A 1 96 ? -4.695 3.338 -3.015 1.00 87.81 96 LEU A O 1
ATOM 765 N N . ASN A 1 97 ? -5.493 2.847 -5.043 1.00 87.50 97 ASN A N 1
ATOM 766 C CA . ASN A 1 97 ? -6.824 2.513 -4.558 1.00 87.50 97 ASN A CA 1
ATOM 767 C C . ASN A 1 97 ? -6.967 1.014 -4.543 1.00 87.50 97 ASN A C 1
ATOM 769 O O . ASN A 1 97 ? -6.564 0.359 -5.493 1.00 87.50 97 ASN A O 1
ATOM 773 N N . THR A 1 98 ? -7.580 0.482 -3.502 1.00 88.88 98 THR A N 1
ATOM 774 C CA . THR A 1 98 ? -8.014 -0.908 -3.452 1.00 88.88 98 THR A CA 1
ATOM 775 C C . THR A 1 98 ? -9.457 -0.971 -2.980 1.00 88.88 98 THR A C 1
ATOM 777 O O . THR A 1 98 ? -10.033 0.035 -2.557 1.00 88.88 98 THR A O 1
ATOM 780 N N . ARG A 1 99 ? -10.072 -2.146 -3.079 1.00 87.75 99 ARG A N 1
ATOM 781 C CA . ARG A 1 99 ? -11.448 -2.352 -2.646 1.00 87.75 99 ARG A CA 1
ATOM 782 C C . ARG A 1 99 ? -11.501 -3.412 -1.558 1.00 87.75 99 ARG A C 1
ATOM 784 O O . ARG A 1 99 ? -11.028 -4.533 -1.743 1.00 87.75 99 ARG A O 1
ATOM 791 N N . ILE A 1 100 ? -12.108 -3.048 -0.436 1.00 87.31 100 ILE A N 1
ATOM 792 C CA . ILE A 1 100 ? -12.406 -3.957 0.668 1.00 87.31 100 ILE A CA 1
ATOM 793 C C . ILE A 1 100 ? -13.927 -4.073 0.732 1.00 87.31 100 ILE A C 1
ATOM 795 O O . ILE A 1 100 ? -14.612 -3.064 0.905 1.00 87.31 100 ILE A O 1
ATOM 799 N N . GLU A 1 101 ? -14.459 -5.281 0.535 1.00 84.31 101 GLU A N 1
ATOM 800 C CA . GLU A 1 101 ? -15.893 -5.490 0.288 1.00 84.31 101 GLU A CA 1
ATOM 801 C C . GLU A 1 101 ? -16.406 -4.577 -0.843 1.00 84.31 101 GLU A C 1
ATOM 803 O O . GLU A 1 101 ? -15.984 -4.707 -2.000 1.00 84.31 101 GLU A O 1
ATOM 808 N N . ASP A 1 102 ? -17.291 -3.635 -0.521 1.00 83.81 102 ASP A N 1
ATOM 809 C CA . ASP A 1 102 ? -17.879 -2.688 -1.461 1.00 83.81 102 ASP A CA 1
ATOM 810 C C . ASP A 1 102 ? -17.326 -1.266 -1.324 1.00 83.81 102 ASP A C 1
ATOM 812 O O . ASP A 1 102 ? -17.671 -0.418 -2.149 1.00 83.81 102 ASP A O 1
ATOM 816 N N . GLN A 1 103 ? -16.416 -1.028 -0.376 1.00 86.06 103 GLN A N 1
ATOM 817 C CA . GLN A 1 103 ? -15.826 0.277 -0.093 1.00 86.06 103 GLN A CA 1
ATOM 818 C C . GLN A 1 103 ? -14.460 0.429 -0.772 1.00 86.06 103 GLN A C 1
ATOM 820 O O . GLN A 1 103 ? -13.587 -0.438 -0.672 1.00 86.06 103 GLN A O 1
ATOM 825 N N . THR A 1 104 ? -14.263 1.560 -1.447 1.00 88.06 104 THR A N 1
ATOM 826 C CA . THR A 1 104 ? -12.940 1.966 -1.932 1.00 88.06 104 THR A CA 1
ATOM 827 C C . THR A 1 104 ? -12.107 2.454 -0.757 1.00 88.06 104 THR A C 1
ATOM 829 O O . THR A 1 104 ? -12.572 3.274 0.037 1.00 88.06 104 THR A O 1
ATOM 832 N N . VAL A 1 105 ? -10.880 1.951 -0.669 1.00 89.00 105 VAL A N 1
ATOM 833 C CA . VAL A 1 105 ? -9.890 2.346 0.326 1.00 89.00 105 VAL A CA 1
ATOM 834 C C . VAL A 1 105 ? -8.660 2.876 -0.396 1.00 89.00 105 VAL A C 1
ATOM 836 O O . VAL A 1 105 ? -8.071 2.212 -1.249 1.00 89.00 105 VAL A O 1
ATOM 839 N N . HIS A 1 106 ? -8.292 4.093 -0.037 1.00 89.31 106 HIS A N 1
ATOM 840 C CA . HIS A 1 106 ? -7.108 4.803 -0.476 1.00 89.31 106 HIS A CA 1
ATOM 841 C C . HIS A 1 106 ? -5.923 4.337 0.361 1.00 89.31 106 HIS A C 1
ATOM 843 O O . HIS A 1 106 ? -5.916 4.514 1.577 1.00 89.31 106 HIS A O 1
ATOM 849 N N . ALA A 1 107 ? -4.935 3.727 -0.278 1.00 89.81 107 ALA A N 1
ATOM 850 C CA . ALA A 1 107 ? -3.759 3.183 0.371 1.00 89.81 107 ALA A CA 1
ATOM 851 C C . ALA A 1 107 ? -2.506 3.951 -0.040 1.00 89.81 107 ALA A C 1
ATOM 853 O O . ALA A 1 107 ? -2.205 4.120 -1.223 1.00 89.81 107 ALA A O 1
ATOM 854 N N . TYR A 1 108 ? -1.750 4.370 0.964 1.00 89.88 108 TYR A N 1
ATOM 855 C CA . TYR A 1 108 ? -0.456 5.004 0.801 1.00 89.88 108 TYR A CA 1
ATOM 856 C C . TYR A 1 108 ? 0.617 3.986 1.166 1.00 89.88 108 TYR A C 1
ATOM 858 O O . TYR A 1 108 ? 0.644 3.476 2.289 1.00 89.88 108 TYR A O 1
ATOM 866 N N . LEU A 1 109 ? 1.491 3.681 0.211 1.00 90.31 109 LEU A N 1
ATOM 867 C CA . LEU A 1 109 ? 2.668 2.850 0.437 1.00 90.31 109 LEU A CA 1
ATOM 868 C C . LEU A 1 109 ? 3.901 3.742 0.496 1.00 90.31 109 LEU A C 1
ATOM 870 O O . LEU A 1 109 ? 4.005 4.710 -0.256 1.00 90.31 109 LEU A O 1
ATOM 874 N N . ILE A 1 110 ? 4.855 3.378 1.341 1.00 90.31 110 ILE A N 1
ATOM 875 C CA . ILE A 1 110 ? 6.170 4.004 1.408 1.00 90.31 110 ILE A CA 1
ATOM 876 C C . ILE A 1 110 ? 7.243 2.989 1.028 1.00 90.31 110 ILE A C 1
ATOM 878 O O . ILE A 1 110 ? 7.224 1.854 1.496 1.00 90.31 110 ILE A O 1
ATOM 882 N N . GLY A 1 111 ? 8.171 3.388 0.167 1.00 88.56 111 GLY A N 1
ATOM 883 C CA . GLY A 1 111 ? 9.311 2.580 -0.249 1.00 88.56 111 GLY A CA 1
ATOM 884 C C . GLY A 1 111 ? 10.611 3.355 -0.084 1.00 88.56 111 GLY A C 1
ATOM 885 O O . GLY A 1 111 ? 10.678 4.555 -0.348 1.00 88.56 111 GLY A O 1
ATOM 886 N N . GLU A 1 112 ? 11.671 2.687 0.356 1.00 87.38 112 GLU A N 1
ATOM 887 C CA . GLU A 1 112 ? 13.002 3.296 0.377 1.00 87.38 112 GLU A CA 1
ATOM 888 C C . GLU A 1 112 ? 13.593 3.361 -1.037 1.00 87.38 112 GLU A C 1
ATOM 890 O O . GLU A 1 112 ? 13.375 2.467 -1.852 1.00 87.38 112 GLU A O 1
ATOM 895 N N . ARG A 1 113 ? 14.376 4.408 -1.325 1.00 83.56 113 ARG A N 1
ATOM 896 C CA . ARG A 1 113 ? 15.100 4.628 -2.594 1.00 83.56 113 ARG A CA 1
ATOM 897 C C . ARG A 1 113 ? 16.557 5.056 -2.380 1.00 83.56 113 ARG A C 1
ATOM 899 O O . ARG A 1 113 ? 17.152 5.738 -3.227 1.00 83.56 113 ARG A O 1
ATOM 906 N N . THR A 1 114 ? 17.145 4.667 -1.249 1.00 82.94 114 THR A N 1
ATOM 907 C CA . THR A 1 114 ? 18.504 5.085 -0.871 1.00 82.94 114 THR A CA 1
ATOM 908 C C . THR A 1 114 ? 19.568 4.407 -1.735 1.00 82.94 114 THR A C 1
ATOM 910 O O . THR A 1 114 ? 20.493 5.067 -2.211 1.00 82.94 114 THR A O 1
ATOM 913 N N . THR A 1 115 ? 19.402 3.114 -2.027 1.00 84.25 115 THR A N 1
ATOM 914 C CA . THR A 1 115 ? 20.341 2.335 -2.848 1.00 84.25 115 THR A CA 1
ATOM 915 C C . THR A 1 115 ? 19.877 2.186 -4.297 1.00 84.25 115 THR A C 1
ATOM 917 O O . THR A 1 115 ? 18.698 2.342 -4.615 1.00 84.25 115 THR A O 1
ATOM 920 N N . LEU A 1 116 ? 20.802 1.835 -5.201 1.00 80.38 116 LEU A N 1
ATOM 921 C CA . LEU A 1 116 ? 20.462 1.519 -6.594 1.00 80.38 116 LEU A CA 1
ATOM 922 C C . LEU A 1 116 ? 19.424 0.388 -6.668 1.00 80.38 116 LEU A C 1
ATOM 924 O O . LEU A 1 116 ? 18.482 0.477 -7.449 1.00 80.38 116 LEU A O 1
ATOM 928 N N . TRP A 1 117 ? 19.562 -0.635 -5.817 1.00 79.81 117 TRP A N 1
ATOM 929 C CA . TRP A 1 117 ? 18.619 -1.752 -5.774 1.00 79.81 117 TRP A CA 1
ATOM 930 C C . TRP A 1 117 ? 17.220 -1.292 -5.360 1.00 79.81 117 TRP A C 1
ATOM 932 O O . TRP A 1 117 ? 16.254 -1.536 -6.073 1.00 79.81 117 TRP A O 1
ATOM 942 N N . GLN A 1 118 ? 17.133 -0.528 -4.274 1.00 81.88 118 GLN A N 1
ATOM 943 C CA . GLN A 1 118 ? 15.885 0.054 -3.777 1.00 81.88 118 GLN A CA 1
ATOM 944 C C . GLN A 1 118 ? 15.212 0.997 -4.786 1.00 81.88 118 GLN A C 1
ATOM 946 O O . GLN A 1 118 ? 13.995 1.120 -4.821 1.00 81.88 118 GLN A O 1
ATOM 951 N N . ARG A 1 119 ? 15.982 1.646 -5.666 1.00 75.25 119 ARG A N 1
ATOM 952 C CA . ARG A 1 119 ? 15.408 2.454 -6.753 1.00 75.25 119 ARG A CA 1
ATOM 953 C C . ARG A 1 119 ? 14.751 1.614 -7.840 1.00 75.25 119 ARG A C 1
ATOM 955 O O . ARG A 1 119 ? 13.785 2.095 -8.432 1.00 75.25 119 ARG A O 1
ATOM 962 N N . MET A 1 120 ? 15.285 0.424 -8.119 1.00 75.06 120 MET A N 1
ATOM 963 C CA . MET A 1 120 ? 14.756 -0.480 -9.145 1.00 75.06 120 MET A CA 1
ATOM 964 C C . MET A 1 120 ? 13.617 -1.352 -8.614 1.00 75.06 120 MET A C 1
ATOM 966 O O . MET A 1 120 ? 12.656 -1.601 -9.333 1.00 75.06 120 MET A O 1
ATOM 970 N N . ILE A 1 121 ? 13.723 -1.812 -7.366 1.00 80.06 121 ILE A N 1
ATOM 971 C CA . ILE A 1 121 ? 12.719 -2.638 -6.692 1.00 80.06 121 ILE A CA 1
ATOM 972 C C . ILE A 1 121 ? 12.553 -2.088 -5.270 1.00 80.06 121 ILE A C 1
ATOM 974 O O . ILE A 1 121 ? 13.260 -2.528 -4.360 1.00 80.06 121 ILE A O 1
ATOM 978 N N . PRO A 1 122 ? 11.675 -1.091 -5.076 1.00 80.69 122 PRO A N 1
ATOM 979 C CA . PRO A 1 122 ? 11.393 -0.569 -3.747 1.00 80.69 122 PRO A CA 1
ATOM 980 C C . PRO A 1 122 ? 10.731 -1.646 -2.883 1.00 80.69 122 PRO A C 1
ATOM 982 O O . PRO A 1 122 ? 9.855 -2.376 -3.354 1.00 80.69 122 PRO A O 1
ATOM 985 N N . ASP A 1 123 ? 11.145 -1.735 -1.620 1.00 86.50 123 ASP A N 1
ATOM 986 C CA . ASP A 1 123 ? 10.445 -2.531 -0.611 1.00 86.50 123 ASP A CA 1
ATOM 987 C C . ASP A 1 123 ? 9.268 -1.709 -0.082 1.00 86.50 123 ASP A C 1
ATOM 989 O O . ASP A 1 123 ? 9.441 -0.798 0.732 1.00 86.50 123 ASP A O 1
ATOM 993 N N . TRP A 1 124 ? 8.086 -1.961 -0.638 1.00 90.56 124 TRP A N 1
ATOM 994 C CA . TRP A 1 124 ? 6.881 -1.201 -0.336 1.00 90.56 124 TRP A CA 1
ATOM 995 C C . TRP A 1 124 ? 6.288 -1.621 1.003 1.00 90.56 124 TRP A C 1
ATOM 997 O O . TRP A 1 124 ? 5.980 -2.791 1.215 1.00 90.56 124 TRP A O 1
ATOM 1007 N N . LYS A 1 125 ? 6.033 -0.650 1.875 1.00 91.88 125 LYS A N 1
ATOM 1008 C CA . LYS A 1 125 ? 5.362 -0.845 3.160 1.00 91.88 125 LYS A CA 1
ATOM 1009 C C . LYS A 1 125 ? 4.073 -0.054 3.222 1.00 91.88 125 LYS A C 1
ATOM 1011 O O . LYS A 1 125 ? 4.035 1.100 2.799 1.00 91.88 125 LYS A O 1
ATOM 1016 N N . LEU A 1 126 ? 3.026 -0.664 3.764 1.00 91.50 126 LEU A N 1
ATOM 1017 C CA . LEU A 1 126 ? 1.766 0.011 4.025 1.00 91.50 126 LEU A CA 1
ATOM 1018 C C . LEU A 1 126 ? 1.981 1.092 5.081 1.00 91.50 126 LEU A C 1
ATOM 1020 O O . LEU A 1 126 ? 2.407 0.810 6.197 1.00 91.50 126 LEU A O 1
ATOM 1024 N N . PHE A 1 127 ? 1.727 2.337 4.688 1.00 90.56 127 PHE A N 1
ATOM 1025 C CA . PHE A 1 127 ? 1.953 3.499 5.534 1.00 90.56 127 PHE A CA 1
ATOM 1026 C C . PHE A 1 127 ? 0.647 3.997 6.143 1.00 90.56 127 PHE A C 1
ATOM 1028 O O . PHE A 1 127 ? 0.535 4.078 7.364 1.00 90.56 127 PHE A O 1
ATOM 1035 N N . LYS A 1 128 ? -0.345 4.312 5.301 1.00 91.06 128 LYS A N 1
ATOM 1036 C CA . LYS A 1 128 ? -1.648 4.832 5.735 1.00 91.06 128 LYS A CA 1
ATOM 1037 C C . LYS A 1 128 ? -2.787 4.353 4.841 1.00 91.06 128 LYS A C 1
ATOM 1039 O O . LYS A 1 128 ? -2.581 4.048 3.667 1.00 91.06 128 LYS A O 1
ATOM 1044 N N . LEU A 1 129 ? -3.991 4.343 5.400 1.00 90.38 129 LEU A N 1
ATOM 1045 C CA . LEU A 1 129 ? -5.252 4.023 4.743 1.00 90.38 129 LEU A CA 1
ATOM 1046 C C . LEU A 1 129 ? -6.265 5.139 5.003 1.00 90.38 129 LEU A C 1
ATOM 1048 O O . LEU A 1 129 ? -6.352 5.635 6.125 1.00 90.38 129 LEU A O 1
ATOM 1052 N N . ALA A 1 130 ? -7.069 5.473 3.999 1.00 89.44 130 ALA A N 1
ATOM 1053 C CA . ALA A 1 130 ? -8.200 6.386 4.126 1.00 89.44 130 ALA A CA 1
ATOM 1054 C C . ALA A 1 130 ? -9.400 5.873 3.320 1.00 89.44 130 ALA A C 1
ATOM 1056 O O . ALA A 1 130 ? -9.228 5.325 2.234 1.00 89.44 130 ALA A O 1
ATOM 1057 N N . ILE A 1 131 ? -10.624 6.053 3.812 1.00 86.62 131 ILE A N 1
ATOM 1058 C CA . ILE A 1 131 ? -11.835 5.778 3.013 1.00 86.62 131 ILE A CA 1
ATOM 1059 C C . ILE A 1 131 ? -12.362 7.011 2.273 1.00 86.62 131 ILE A C 1
ATOM 1061 O O . ILE A 1 131 ? -13.089 6.854 1.296 1.00 86.62 131 ILE A O 1
ATOM 1065 N N . ASP A 1 132 ? -11.976 8.217 2.702 1.00 80.19 132 ASP A N 1
ATOM 1066 C CA . ASP A 1 132 ? -12.227 9.466 1.980 1.00 80.19 132 ASP A CA 1
ATOM 1067 C C . ASP A 1 132 ? -10.906 10.041 1.452 1.00 80.19 132 ASP A C 1
ATOM 1069 O O . ASP A 1 132 ? -9.933 10.204 2.187 1.00 80.19 132 ASP A O 1
ATOM 1073 N N . HIS A 1 133 ? -10.869 10.387 0.164 1.00 64.38 133 HIS A N 1
ATOM 1074 C CA . HIS A 1 133 ? -9.705 11.009 -0.472 1.00 64.38 133 HIS A CA 1
ATOM 1075 C C . HIS A 1 133 ? -9.641 12.519 -0.201 1.00 64.38 133 HIS A C 1
ATOM 1077 O O . HIS A 1 133 ? -9.763 13.348 -1.108 1.00 64.38 133 HIS A O 1
ATOM 1083 N N . THR A 1 134 ? -9.475 12.910 1.055 1.00 61.34 134 THR A N 1
ATOM 1084 C CA . THR A 1 134 ? -9.324 14.327 1.425 1.00 61.34 134 THR A CA 1
ATOM 1085 C C . THR A 1 134 ? -7.880 14.721 1.704 1.00 61.34 134 THR A C 1
ATOM 1087 O O . THR A 1 134 ? -7.583 15.914 1.752 1.00 61.34 134 THR A O 1
ATOM 1090 N N . VAL A 1 135 ? -6.966 13.754 1.832 1.00 62.12 135 VAL A N 1
ATOM 1091 C CA . VAL A 1 135 ? -5.607 14.025 2.311 1.00 62.12 135 VAL A CA 1
ATOM 1092 C C . VAL A 1 135 ? -4.589 14.084 1.185 1.00 62.12 135 VAL A C 1
ATOM 1094 O O . VAL A 1 135 ? -4.443 13.170 0.372 1.00 62.12 135 VAL A O 1
ATOM 1097 N N . GLN A 1 136 ? -3.873 15.206 1.147 1.00 65.62 136 GLN A N 1
ATOM 1098 C CA . GLN A 1 136 ? -2.794 15.432 0.201 1.00 65.62 136 GLN A CA 1
ATOM 1099 C C . GLN A 1 136 ? -1.511 14.770 0.721 1.00 65.62 136 GLN A C 1
ATOM 1101 O O . GLN A 1 136 ? -1.178 14.881 1.900 1.00 65.62 136 GLN A O 1
ATOM 1106 N N . LEU A 1 137 ? -0.748 14.126 -0.171 1.00 64.94 137 LEU A N 1
ATOM 1107 C CA . LEU A 1 137 ? 0.538 13.488 0.158 1.00 64.94 137 LEU A CA 1
ATOM 1108 C C . LEU A 1 137 ? 1.514 14.351 0.995 1.00 64.94 137 LEU A C 1
ATOM 1110 O O . LEU A 1 137 ? 2.207 13.780 1.833 1.00 64.94 137 LEU A O 1
ATOM 1114 N N . PRO A 1 138 ? 1.605 15.688 0.830 1.00 59.12 138 PRO A N 1
ATOM 1115 C CA . PRO A 1 138 ? 2.472 16.518 1.669 1.00 59.12 138 PRO A CA 1
ATOM 1116 C C . PRO A 1 138 ? 2.067 16.575 3.147 1.00 59.12 138 PRO A C 1
ATOM 1118 O O . PRO A 1 138 ? 2.926 16.787 3.999 1.00 59.12 138 PRO A O 1
ATOM 1121 N N . ASP A 1 139 ? 0.785 16.403 3.470 1.00 66.00 139 ASP A N 1
ATOM 1122 C CA . ASP A 1 139 ? 0.311 16.456 4.857 1.00 66.00 139 ASP A CA 1
ATOM 1123 C C . ASP A 1 139 ? 0.646 15.168 5.615 1.00 66.00 139 ASP A C 1
ATOM 1125 O O . ASP A 1 139 ? 1.001 15.217 6.787 1.00 66.00 139 ASP A O 1
ATOM 1129 N N . LEU A 1 140 ? 0.675 14.038 4.906 1.00 64.06 140 LEU A N 1
ATOM 1130 C CA . LEU A 1 140 ? 1.075 12.726 5.425 1.00 64.06 140 LEU A CA 1
ATOM 1131 C C . LEU A 1 140 ? 2.517 12.653 5.940 1.00 64.06 140 LEU A C 1
ATOM 1133 O O . LEU A 1 140 ? 2.849 11.777 6.733 1.00 64.06 140 LEU A O 1
ATOM 1137 N N . LEU A 1 141 ? 3.380 13.547 5.464 1.00 63.44 141 LEU A N 1
ATOM 1138 C CA . LEU A 1 141 ? 4.792 13.599 5.834 1.00 63.44 141 LEU A CA 1
ATOM 1139 C C . LEU A 1 141 ? 5.067 14.446 7.081 1.00 63.44 141 LEU A C 1
ATOM 1141 O O . LEU A 1 141 ? 6.180 14.401 7.593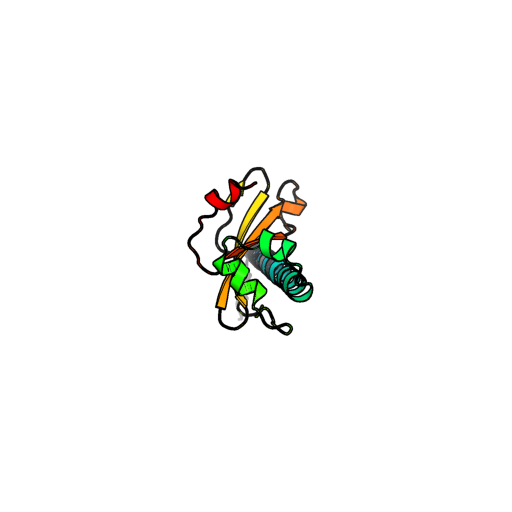 1.00 63.44 141 LEU A O 1
ATOM 1145 N N . LYS A 1 142 ? 4.086 15.223 7.559 1.00 58.91 142 LYS A N 1
ATOM 1146 C CA . LYS A 1 142 ? 4.234 16.076 8.752 1.00 58.91 142 LYS A CA 1
ATOM 1147 C C . LYS A 1 142 ? 4.105 15.298 10.063 1.00 58.91 142 LYS A C 1
ATOM 1149 O O . LYS A 1 142 ? 4.598 15.770 11.080 1.00 58.91 142 LYS A O 1
ATOM 1154 N N . ASP A 1 143 ? 3.472 14.128 10.016 1.00 53.28 143 ASP A N 1
ATOM 1155 C CA . ASP A 1 143 ? 3.251 13.237 11.165 1.00 53.28 143 ASP A CA 1
ATOM 1156 C C . ASP A 1 143 ? 4.384 12.213 11.363 1.00 53.28 143 ASP A C 1
ATOM 1158 O O . ASP A 1 143 ? 4.222 11.225 12.083 1.00 53.28 143 ASP A O 1
ATOM 1162 N N . LYS A 1 144 ? 5.522 12.422 10.694 1.00 51.72 144 LYS A N 1
ATOM 1163 C CA . LYS A 1 144 ? 6.715 11.585 10.800 1.00 51.72 144 LYS A CA 1
ATOM 1164 C C .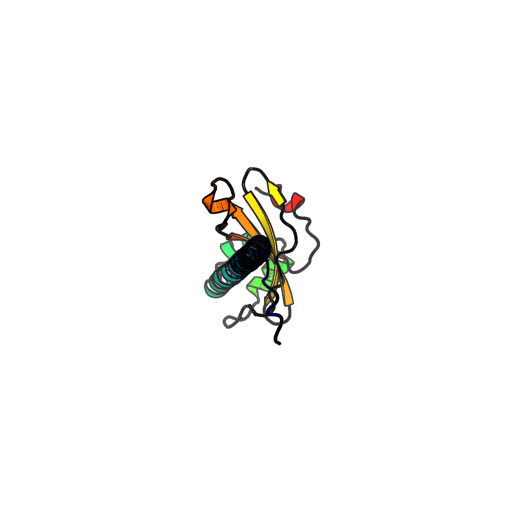 LYS A 1 144 ? 7.711 12.183 11.789 1.00 51.72 144 LYS A C 1
ATOM 1166 O O . LYS A 1 144 ? 8.298 11.390 12.557 1.00 51.72 144 LYS A O 1
#